Protein AF-A0A2N2U1U0-F1 (afdb_monomer_lite)

Secondary structure (DSSP, 8-state):
--THHHHTHHHHH-TTSHHHHHHHHHHHTTTTSPPPPPHHHHHHHHHHHHHHHHHTTTTSTTTTSPBS-EETTTEEPPB-HHHHHHHHHHHHHH-

Sequence (95 aa):
MNPSSLLQLPLRYKPWHGRHLRLVLQDIAGTARQREHDHRTNLRGAIDWLCRAQDIRNSQSDSGGVAAGWSFEDGWLPSYPETTGYIIETFIAAA

Radius of gyration: 16.46 Å; chains: 1; bounding box: 33×34×49 Å

pLDDT: mean 93.18, std 5.72, range [63.41, 98.25]

Structure (mmCIF, N/CA/C/O backbone):
data_AF-A0A2N2U1U0-F1
#
_entry.id   AF-A0A2N2U1U0-F1
#
loop_
_atom_site.group_PDB
_atom_site.id
_atom_site.type_symbol
_atom_site.label_atom_id
_atom_site.label_alt_id
_atom_site.label_comp_id
_atom_site.label_asym_id
_atom_site.label_entity_id
_atom_site.label_seq_id
_atom_site.pdbx_PDB_ins_code
_atom_site.Cartn_x
_atom_site.Cartn_y
_atom_site.Cartn_z
_atom_site.occupancy
_atom_site.B_iso_or_equiv
_atom_site.auth_seq_id
_atom_site.auth_comp_id
_atom_site.auth_asym_id
_atom_site.auth_atom_id
_atom_site.pdbx_PDB_model_num
ATOM 1 N N . MET A 1 1 ? 13.468 1.126 27.111 1.00 63.41 1 MET A N 1
ATOM 2 C CA . MET A 1 1 ? 12.178 0.491 26.751 1.00 63.41 1 MET A CA 1
ATOM 3 C C . MET A 1 1 ? 11.592 -0.142 27.997 1.00 63.41 1 MET A C 1
ATOM 5 O O . MET A 1 1 ? 12.319 -0.847 28.681 1.00 63.41 1 MET A O 1
ATOM 9 N N . ASN A 1 2 ? 10.328 0.136 28.316 1.00 80.75 2 ASN A N 1
ATOM 10 C CA . ASN A 1 2 ? 9.651 -0.521 29.433 1.00 80.75 2 ASN A CA 1
ATOM 11 C C . ASN A 1 2 ? 9.260 -1.948 28.994 1.00 80.75 2 ASN A C 1
ATOM 13 O O . ASN A 1 2 ? 8.546 -2.064 28.002 1.00 80.75 2 ASN A O 1
ATOM 17 N N . PRO A 1 3 ? 9.713 -3.027 29.656 1.00 80.62 3 PRO A N 1
ATOM 18 C CA . PRO A 1 3 ? 9.432 -4.403 29.228 1.00 80.62 3 PRO A CA 1
ATOM 19 C C . PRO A 1 3 ? 7.934 -4.732 29.135 1.00 80.62 3 PRO A C 1
ATOM 21 O O . PRO A 1 3 ? 7.548 -5.603 28.360 1.00 80.62 3 PRO A O 1
ATOM 24 N N . SER A 1 4 ? 7.071 -3.999 29.846 1.00 84.69 4 SER A N 1
ATOM 25 C CA . SER A 1 4 ? 5.615 -4.153 29.747 1.00 84.69 4 SER A CA 1
ATOM 26 C C . SER A 1 4 ? 5.047 -3.809 28.365 1.00 84.69 4 SER A C 1
ATOM 28 O O . SER A 1 4 ? 4.014 -4.360 27.983 1.00 84.69 4 SER A O 1
ATOM 30 N N . SER A 1 5 ? 5.717 -2.962 27.574 1.00 85.19 5 SER A N 1
ATOM 31 C CA . SER A 1 5 ? 5.246 -2.614 26.228 1.00 85.19 5 SER A CA 1
ATOM 32 C C . SER A 1 5 ? 5.359 -3.781 25.246 1.00 85.19 5 SER A C 1
ATOM 34 O O . SER A 1 5 ? 4.588 -3.846 24.291 1.00 85.19 5 SER A O 1
ATOM 36 N N . LEU A 1 6 ? 6.262 -4.737 25.500 1.00 87.19 6 LEU A N 1
ATOM 37 C CA . LEU A 1 6 ? 6.407 -5.942 24.678 1.00 87.19 6 LEU A CA 1
ATOM 38 C C . LEU A 1 6 ? 5.168 -6.841 24.768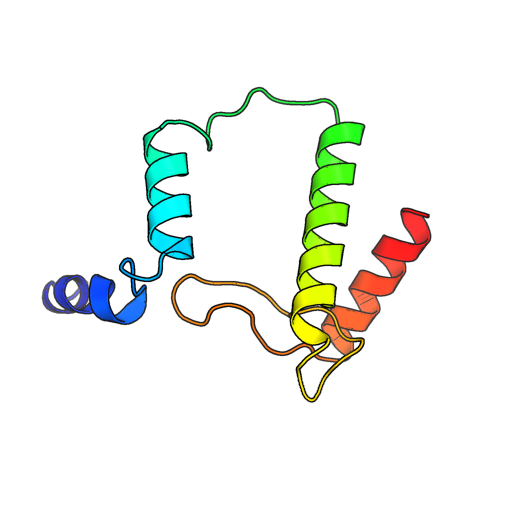 1.00 87.19 6 LEU A C 1
ATOM 40 O O . LEU A 1 6 ? 4.763 -7.438 23.773 1.00 87.19 6 LEU A O 1
ATOM 44 N N . LEU A 1 7 ? 4.521 -6.879 25.936 1.00 90.88 7 LEU A N 1
ATOM 45 C CA . LEU A 1 7 ? 3.309 -7.672 26.160 1.00 90.88 7 LEU A CA 1
ATOM 46 C C . LEU A 1 7 ? 2.103 -7.134 25.375 1.00 90.88 7 LEU A C 1
ATOM 48 O O . LEU A 1 7 ? 1.177 -7.885 25.083 1.00 90.88 7 LEU A O 1
ATOM 52 N N . GLN A 1 8 ? 2.114 -5.853 24.999 1.00 91.50 8 GLN A N 1
ATOM 53 C CA . GLN A 1 8 ? 1.031 -5.218 24.242 1.00 91.50 8 GLN A CA 1
ATOM 54 C C . GLN A 1 8 ? 1.195 -5.352 22.719 1.00 91.50 8 GLN A C 1
ATOM 56 O O . GLN A 1 8 ? 0.251 -5.078 21.978 1.00 91.50 8 GLN A O 1
ATOM 61 N N . LEU A 1 9 ? 2.357 -5.795 22.224 1.00 90.19 9 LEU A N 1
ATOM 62 C CA . LEU A 1 9 ? 2.634 -5.865 20.782 1.00 90.19 9 LEU A CA 1
ATOM 63 C C . LEU A 1 9 ? 1.676 -6.780 20.009 1.00 90.19 9 LEU A C 1
ATOM 65 O O . LEU A 1 9 ? 1.222 -6.362 18.941 1.00 90.19 9 LEU A O 1
ATOM 69 N N . PRO A 1 10 ? 1.307 -7.981 20.502 1.00 91.19 10 PRO A N 1
ATOM 70 C CA . PRO A 1 10 ? 0.336 -8.811 19.797 1.00 91.19 10 PRO A CA 1
ATOM 71 C C . PRO A 1 10 ? -1.022 -8.116 19.682 1.00 91.19 10 PRO A C 1
ATOM 73 O O . PRO A 1 10 ? -1.666 -8.219 18.644 1.00 91.19 10 PRO A O 1
ATOM 76 N N . LEU A 1 11 ? -1.433 -7.359 20.707 1.00 91.06 11 LEU A N 1
ATOM 77 C CA . LEU A 1 11 ? -2.683 -6.597 20.676 1.00 91.06 11 LEU A CA 1
ATOM 78 C C . LEU A 1 11 ? -2.647 -5.466 19.647 1.00 91.06 11 LEU A C 1
ATOM 80 O O . LEU A 1 11 ? -3.617 -5.259 18.921 1.00 91.06 11 LEU A O 1
ATOM 84 N N . ARG A 1 12 ? -1.508 -4.779 19.557 1.00 92.69 12 ARG A N 1
ATOM 85 C CA . ARG A 1 12 ? -1.280 -3.672 18.628 1.00 92.69 12 ARG A CA 1
ATOM 86 C C . ARG A 1 12 ? -1.232 -4.129 17.167 1.00 92.69 12 ARG A C 1
ATOM 88 O O . ARG A 1 12 ? -1.939 -3.574 16.335 1.00 92.69 12 ARG A O 1
ATOM 95 N N . TYR A 1 13 ? -0.449 -5.165 16.862 1.00 93.69 13 TYR A N 1
ATOM 96 C CA . TYR A 1 13 ? -0.195 -5.626 15.484 1.00 93.69 13 TYR A CA 1
ATOM 97 C C . TYR A 1 13 ? -1.102 -6.770 15.015 1.00 93.69 13 TYR A C 1
ATOM 99 O O . TYR A 1 13 ? -1.064 -7.177 13.852 1.00 93.69 13 TYR A O 1
ATOM 107 N N . LYS A 1 14 ? -1.936 -7.293 15.918 1.00 94.12 14 LYS A N 1
ATOM 108 C CA . LYS A 1 14 ? -3.066 -8.177 15.624 1.00 94.12 14 LYS A CA 1
ATOM 109 C C . LYS A 1 14 ? -2.694 -9.361 14.703 1.00 94.12 14 LYS A C 1
ATOM 111 O O . LYS A 1 14 ? -3.331 -9.530 13.656 1.00 94.12 14 LYS A O 1
ATOM 116 N N . PRO A 1 15 ? -1.681 -10.189 15.040 1.00 92.06 15 PRO A N 1
ATOM 117 C CA . PRO A 1 15 ? -1.151 -11.232 14.150 1.00 92.06 15 PRO A CA 1
ATOM 118 C C . PRO A 1 15 ? -2.174 -12.324 13.799 1.00 92.06 15 PRO A C 1
ATOM 120 O O . PRO A 1 15 ? -1.993 -13.037 12.819 1.00 92.06 15 PRO A O 1
ATOM 123 N N . TRP A 1 16 ? -3.265 -12.436 14.563 1.00 91.12 16 TRP A N 1
ATOM 124 C CA . TRP A 1 16 ? -4.366 -13.371 14.311 1.00 91.12 16 TRP A CA 1
ATOM 125 C C . TRP A 1 16 ? -5.212 -13.028 13.076 1.00 91.12 16 TRP A C 1
ATOM 127 O O . TRP A 1 16 ? -5.977 -13.876 12.618 1.00 91.12 16 TRP A O 1
ATOM 137 N N . HIS A 1 17 ? -5.102 -11.822 12.503 1.00 92.38 17 HIS A N 1
ATOM 138 C CA . HIS A 1 17 ? -5.733 -11.550 11.210 1.00 92.38 17 HIS A CA 1
ATOM 139 C C . HIS A 1 17 ? -5.098 -12.444 10.147 1.00 92.38 17 HIS A C 1
ATOM 141 O O . HIS A 1 17 ? -3.879 -12.443 9.980 1.00 92.38 17 HIS A O 1
ATOM 147 N N . GLY A 1 18 ? -5.916 -13.155 9.366 1.00 92.25 18 GLY A N 1
ATOM 148 C CA . GLY A 1 18 ? -5.417 -14.122 8.381 1.00 92.25 18 GLY A CA 1
ATOM 149 C C . GLY A 1 18 ? -4.396 -13.541 7.393 1.00 92.25 18 GLY A C 1
ATOM 150 O O . GLY A 1 18 ? -3.449 -14.228 7.014 1.00 92.25 18 GLY A O 1
ATOM 151 N N . ARG A 1 19 ? -4.526 -12.257 7.019 1.00 90.56 19 ARG A N 1
ATOM 152 C CA . ARG A 1 19 ? -3.520 -11.553 6.202 1.00 90.56 19 ARG A CA 1
ATOM 153 C C . ARG A 1 19 ? -2.192 -11.385 6.941 1.00 90.56 19 ARG A C 1
ATOM 155 O O . ARG A 1 19 ? -1.151 -11.604 6.335 1.00 90.56 19 ARG A O 1
ATOM 162 N N . HIS A 1 20 ? -2.224 -10.988 8.211 1.00 93.88 20 HIS A N 1
ATOM 163 C CA . HIS A 1 20 ? -1.015 -10.748 8.999 1.00 93.88 20 HIS A CA 1
ATOM 164 C C . HIS A 1 20 ? -0.268 -12.058 9.219 1.00 93.88 20 HIS A C 1
ATOM 166 O O . HIS A 1 20 ? 0.917 -12.137 8.909 1.00 93.88 20 HIS A O 1
ATOM 172 N N . LEU A 1 21 ? -0.988 -13.106 9.633 1.00 93.06 21 LEU A N 1
ATOM 173 C CA . LEU A 1 21 ? -0.427 -14.444 9.778 1.00 93.06 21 LEU A CA 1
ATOM 174 C C . LEU A 1 21 ? 0.206 -14.928 8.471 1.00 93.06 21 LEU A C 1
ATOM 176 O O . LEU A 1 21 ? 1.335 -15.406 8.478 1.00 93.06 21 LEU A O 1
ATOM 180 N N . ARG A 1 22 ? -0.486 -14.762 7.337 1.00 92.62 22 ARG A N 1
ATOM 181 C CA . ARG A 1 22 ? 0.046 -15.149 6.025 1.00 92.62 22 ARG A CA 1
ATOM 182 C C . ARG A 1 22 ? 1.344 -14.414 5.691 1.00 92.62 22 ARG A C 1
ATOM 184 O O . ARG A 1 22 ? 2.284 -15.068 5.260 1.00 92.62 22 ARG A O 1
ATOM 191 N N . LEU A 1 23 ? 1.396 -13.096 5.889 1.00 91.25 23 LEU A N 1
ATOM 192 C CA . LEU A 1 23 ? 2.594 -12.296 5.610 1.00 91.25 23 LEU A CA 1
ATOM 193 C C . LEU A 1 23 ? 3.774 -12.721 6.494 1.00 91.25 23 LEU A C 1
ATOM 195 O O . LEU A 1 23 ? 4.875 -12.895 5.988 1.00 91.25 23 LEU A O 1
ATOM 199 N N . VAL A 1 24 ? 3.534 -12.958 7.786 1.00 91.62 24 VAL A N 1
ATOM 200 C CA . VAL A 1 24 ? 4.566 -13.433 8.722 1.00 91.62 24 VAL A CA 1
ATOM 201 C C . VAL A 1 24 ? 5.063 -14.829 8.341 1.00 91.62 24 VAL A C 1
ATOM 203 O O . VAL A 1 24 ? 6.266 -15.068 8.314 1.00 91.62 24 VAL A O 1
ATOM 206 N N . LEU A 1 25 ? 4.161 -15.755 8.001 1.00 92.31 25 LEU A N 1
ATOM 207 C CA . LEU A 1 25 ? 4.545 -17.100 7.563 1.00 92.31 25 LEU A CA 1
ATOM 208 C C . LEU A 1 25 ? 5.329 -17.073 6.249 1.00 92.31 25 LEU A C 1
ATOM 210 O O . LEU A 1 25 ? 6.296 -17.814 6.106 1.00 92.31 25 LEU A O 1
ATOM 214 N N . GLN A 1 26 ? 4.937 -16.215 5.304 1.00 90.94 26 GLN A N 1
ATOM 215 C CA . GLN A 1 26 ? 5.684 -16.001 4.066 1.00 90.94 26 GLN A CA 1
ATOM 216 C C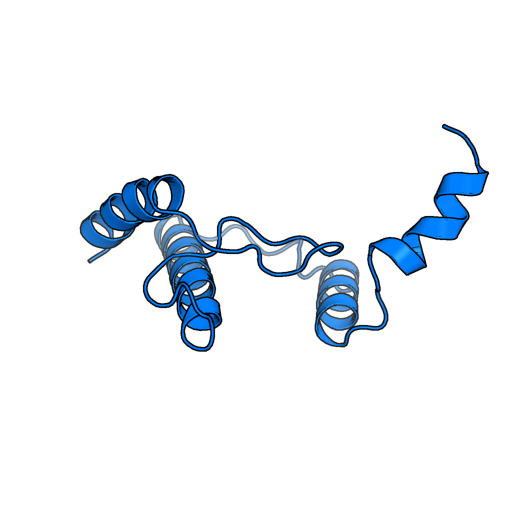 . GLN A 1 26 ? 7.088 -15.463 4.358 1.00 90.94 26 GLN A C 1
ATOM 218 O O . GLN A 1 26 ? 8.060 -15.971 3.800 1.00 90.94 26 GLN A O 1
ATOM 223 N N . ASP A 1 27 ? 7.218 -14.486 5.249 1.00 89.94 27 ASP A N 1
ATOM 224 C CA . ASP A 1 27 ? 8.518 -13.941 5.636 1.00 89.94 27 ASP A CA 1
ATOM 225 C C . ASP A 1 27 ? 9.424 -15.013 6.271 1.00 89.94 27 ASP A C 1
ATOM 227 O O . ASP A 1 27 ? 10.548 -15.229 5.813 1.00 89.94 27 ASP A O 1
ATOM 231 N N . ILE A 1 28 ? 8.893 -15.793 7.224 1.00 90.94 28 ILE A N 1
ATOM 232 C CA . ILE A 1 28 ? 9.599 -16.924 7.857 1.00 90.94 28 ILE A CA 1
ATOM 233 C C . ILE A 1 28 ? 10.001 -17.989 6.829 1.00 90.94 28 ILE A C 1
ATOM 235 O O . ILE A 1 28 ? 11.110 -18.519 6.895 1.00 90.94 28 ILE A O 1
ATOM 239 N N . ALA A 1 29 ? 9.137 -18.285 5.853 1.00 91.00 29 ALA A N 1
ATOM 240 C CA . ALA A 1 29 ? 9.427 -19.217 4.761 1.00 91.00 29 ALA A CA 1
ATOM 241 C C . ALA A 1 29 ? 10.490 -18.692 3.771 1.00 91.00 29 ALA A C 1
ATOM 243 O O . ALA A 1 29 ? 10.815 -19.371 2.800 1.00 91.00 29 ALA A O 1
ATOM 244 N N . GLY A 1 30 ? 11.037 -17.494 3.998 1.00 86.31 30 GLY A N 1
ATOM 245 C CA . GLY A 1 30 ? 12.078 -16.896 3.169 1.00 86.31 30 GLY A CA 1
ATOM 246 C C . GLY A 1 30 ? 11.543 -16.148 1.953 1.00 86.31 30 GLY A C 1
ATOM 247 O O . GLY A 1 30 ? 12.326 -15.770 1.087 1.00 86.31 30 GLY A O 1
ATOM 248 N N . THR A 1 31 ? 10.237 -15.877 1.881 1.00 79.62 31 THR A N 1
ATOM 249 C CA . THR A 1 31 ? 9.640 -15.141 0.752 1.00 79.62 31 THR A CA 1
ATOM 250 C C . THR A 1 31 ? 10.067 -13.672 0.722 1.00 79.62 31 THR A C 1
ATOM 252 O O . THR A 1 31 ? 9.925 -13.039 -0.311 1.00 79.62 31 THR A O 1
ATOM 255 N N . ALA A 1 32 ? 10.630 -13.109 1.796 1.00 74.12 32 ALA A N 1
ATOM 256 C CA . ALA A 1 32 ? 11.286 -11.798 1.723 1.00 74.12 32 ALA A CA 1
ATOM 257 C C . ALA A 1 32 ? 12.702 -11.856 1.126 1.00 74.12 32 ALA A C 1
ATOM 259 O O . ALA A 1 32 ? 13.242 -10.836 0.714 1.00 74.12 32 ALA A O 1
ATOM 260 N N . ARG A 1 33 ? 13.306 -13.047 1.032 1.00 80.31 33 ARG A N 1
ATOM 261 C CA . ARG A 1 33 ? 14.629 -13.275 0.427 1.00 80.31 33 ARG A CA 1
ATOM 262 C C . ARG A 1 33 ? 14.495 -13.678 -1.042 1.00 80.31 33 ARG A C 1
ATOM 264 O O . ARG A 1 33 ? 15.131 -14.629 -1.494 1.00 80.31 33 ARG A O 1
ATOM 271 N N . GLN A 1 34 ? 13.612 -12.999 -1.772 1.00 80.75 34 GLN A N 1
ATOM 272 C CA . GLN A 1 34 ? 13.415 -13.257 -3.199 1.00 80.75 34 GLN A CA 1
ATOM 273 C C . GLN A 1 34 ? 14.691 -12.920 -3.967 1.00 80.75 34 GLN A C 1
ATOM 275 O O . GLN A 1 34 ? 15.497 -12.087 -3.548 1.00 80.75 34 GLN A O 1
ATOM 280 N N . ARG A 1 35 ? 14.874 -13.591 -5.103 1.00 87.31 35 ARG A N 1
ATOM 281 C CA . ARG A 1 35 ? 15.951 -13.255 -6.026 1.00 87.31 35 ARG A CA 1
ATOM 282 C C . ARG A 1 35 ? 15.741 -11.826 -6.523 1.00 87.31 35 ARG A C 1
ATOM 284 O O . ARG A 1 35 ? 14.617 -11.440 -6.823 1.00 87.31 35 ARG A O 1
ATOM 291 N N . GLU A 1 36 ? 16.822 -11.069 -6.648 1.00 89.56 36 GLU A N 1
ATOM 292 C CA . GLU A 1 36 ? 16.770 -9.770 -7.309 1.00 89.56 36 GLU A CA 1
ATOM 293 C C . GLU A 1 36 ? 16.290 -9.946 -8.758 1.00 89.56 36 GLU A C 1
ATOM 295 O O . GLU A 1 36 ? 16.858 -10.725 -9.532 1.00 89.56 36 GLU A O 1
ATOM 300 N N . HIS A 1 37 ? 15.213 -9.244 -9.097 1.00 92.44 37 HIS A N 1
ATOM 301 C CA . HIS A 1 37 ? 14.682 -9.178 -10.451 1.00 92.44 37 HIS A CA 1
ATOM 302 C C . HIS A 1 37 ? 15.191 -7.926 -11.168 1.00 92.44 37 HIS A C 1
ATOM 304 O O . HIS A 1 37 ? 15.680 -6.984 -10.545 1.00 92.44 37 HIS A O 1
ATOM 310 N N . ASP A 1 38 ? 15.049 -7.906 -12.491 1.00 96.56 38 ASP A N 1
ATOM 311 C CA . ASP A 1 38 ? 15.376 -6.739 -13.298 1.00 96.56 38 ASP A CA 1
ATOM 312 C C . ASP A 1 38 ? 14.486 -5.535 -12.942 1.00 96.56 38 ASP A C 1
ATOM 314 O O . ASP A 1 38 ? 13.366 -5.670 -12.435 1.00 96.56 38 ASP A O 1
ATOM 318 N N . HIS A 1 39 ? 14.972 -4.330 -13.248 1.00 95.62 39 HIS A N 1
ATOM 319 C CA . HIS A 1 39 ? 14.277 -3.090 -12.896 1.00 95.62 39 HIS A CA 1
ATOM 320 C C . HIS A 1 39 ? 12.831 -3.048 -13.401 1.00 95.62 39 HIS A C 1
ATOM 322 O O . HIS A 1 39 ? 11.955 -2.575 -12.682 1.00 95.62 39 HIS A O 1
ATOM 328 N N . ARG A 1 40 ? 12.547 -3.580 -14.598 1.00 95.69 40 ARG A N 1
ATOM 329 C CA . ARG A 1 40 ? 11.189 -3.584 -15.159 1.00 95.69 40 ARG A CA 1
ATOM 330 C C . ARG A 1 40 ? 10.231 -4.445 -14.337 1.00 95.69 40 ARG A C 1
ATOM 332 O O . ARG A 1 40 ? 9.088 -4.037 -14.138 1.00 95.69 40 ARG A O 1
ATOM 339 N N . THR A 1 41 ? 10.674 -5.601 -13.849 1.00 95.88 41 THR A N 1
ATOM 340 C CA . THR A 1 41 ? 9.850 -6.460 -12.985 1.00 95.88 41 THR A CA 1
ATOM 341 C C . THR A 1 41 ? 9.574 -5.789 -11.643 1.00 95.88 41 THR A C 1
ATOM 343 O O . THR A 1 41 ? 8.424 -5.763 -11.205 1.00 95.88 41 THR A O 1
ATOM 346 N N . ASN A 1 42 ? 10.588 -5.174 -11.028 1.00 94.50 42 ASN A N 1
ATOM 347 C CA . ASN A 1 42 ? 10.418 -4.464 -9.757 1.00 94.50 42 ASN A CA 1
ATOM 348 C C . ASN A 1 42 ? 9.481 -3.253 -9.897 1.00 94.50 42 ASN A C 1
ATOM 350 O O . ASN A 1 42 ? 8.607 -3.053 -9.056 1.00 94.50 42 ASN A O 1
ATOM 354 N N . LEU A 1 43 ? 9.613 -2.483 -10.985 1.00 95.94 43 LEU A N 1
ATOM 355 C CA . LEU A 1 43 ? 8.721 -1.359 -11.280 1.00 95.94 43 LEU A CA 1
ATOM 356 C C . LEU A 1 43 ? 7.276 -1.820 -11.474 1.00 95.94 43 LEU A C 1
ATOM 358 O O . LEU A 1 43 ? 6.374 -1.225 -10.894 1.00 95.94 43 LEU A O 1
ATOM 362 N N . ARG A 1 44 ? 7.044 -2.912 -12.216 1.00 96.75 44 ARG A N 1
ATOM 363 C CA . ARG A 1 44 ? 5.696 -3.479 -12.362 1.00 96.75 44 ARG A CA 1
ATOM 364 C C . ARG A 1 44 ? 5.103 -3.864 -11.006 1.00 96.75 44 ARG A C 1
ATOM 366 O O . ARG A 1 44 ? 3.975 -3.489 -10.727 1.00 96.75 44 ARG A O 1
ATOM 373 N N . GLY A 1 45 ? 5.880 -4.519 -10.141 1.00 95.88 45 GLY A N 1
ATOM 374 C CA . GLY A 1 45 ? 5.430 -4.862 -8.789 1.0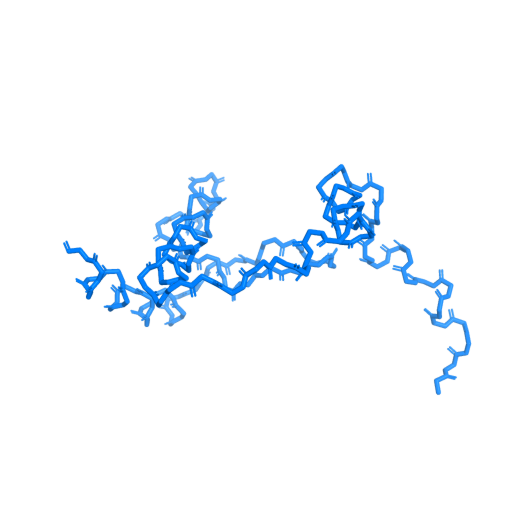0 95.88 45 GLY A CA 1
ATOM 375 C C . GLY A 1 45 ? 5.070 -3.639 -7.934 1.00 95.88 45 GLY A C 1
ATOM 376 O O . GLY A 1 45 ? 4.114 -3.693 -7.159 1.00 95.88 45 GLY A O 1
ATOM 377 N N . ALA A 1 46 ? 5.791 -2.524 -8.093 1.00 96.25 46 ALA A N 1
ATOM 378 C CA . ALA A 1 46 ? 5.455 -1.265 -7.429 1.00 96.25 46 ALA A CA 1
ATOM 379 C C . ALA A 1 46 ? 4.129 -0.682 -7.945 1.00 96.25 46 ALA A C 1
ATOM 381 O O . ALA A 1 46 ? 3.280 -0.300 -7.140 1.00 96.25 46 ALA A O 1
ATOM 382 N N . ILE A 1 47 ? 3.918 -0.671 -9.267 1.00 98.00 47 ILE A N 1
ATOM 383 C CA . ILE A 1 47 ? 2.653 -0.227 -9.872 1.00 98.00 47 ILE A CA 1
ATOM 384 C C . ILE A 1 47 ? 1.489 -1.124 -9.437 1.00 98.00 47 ILE A C 1
ATOM 386 O O . ILE A 1 47 ? 0.472 -0.607 -8.984 1.00 98.00 47 ILE A O 1
ATOM 390 N N . ASP A 1 48 ? 1.656 -2.448 -9.459 1.00 98.12 48 ASP A N 1
ATOM 391 C CA . ASP A 1 48 ? 0.633 -3.402 -9.010 1.00 98.12 48 ASP A CA 1
ATOM 392 C C . ASP A 1 48 ? 0.235 -3.160 -7.541 1.00 98.12 48 ASP A C 1
ATOM 394 O O . ASP A 1 48 ? -0.938 -3.268 -7.166 1.00 98.12 48 ASP A O 1
ATOM 398 N N . TRP A 1 49 ? 1.201 -2.801 -6.687 1.00 96.75 49 TRP A N 1
ATOM 399 C CA . TRP A 1 49 ? 0.928 -2.451 -5.294 1.00 96.75 49 TRP A CA 1
ATOM 400 C C . TRP A 1 49 ? 0.137 -1.143 -5.166 1.00 96.75 49 TRP A C 1
ATOM 402 O O . TRP A 1 49 ? -0.800 -1.086 -4.366 1.00 96.75 49 TRP A O 1
ATOM 412 N N . LEU A 1 50 ? 0.465 -0.121 -5.965 1.00 97.56 50 LEU A N 1
ATOM 413 C CA . LEU A 1 50 ? -0.275 1.144 -6.000 1.00 97.56 50 LEU A CA 1
ATOM 414 C C . LEU A 1 50 ? -1.707 0.954 -6.521 1.00 97.56 50 LEU A C 1
ATOM 416 O O . LEU A 1 50 ? -2.636 1.491 -5.919 1.00 97.56 50 LEU A O 1
ATOM 420 N N . CYS A 1 51 ? -1.913 0.132 -7.556 1.00 97.69 51 CYS A N 1
ATOM 421 C CA . CYS A 1 51 ? -3.253 -0.230 -8.030 1.00 97.69 51 CYS A CA 1
ATOM 422 C C . CYS A 1 51 ? -4.069 -0.879 -6.908 1.00 97.69 51 CYS A C 1
ATOM 424 O O . CYS A 1 51 ? -5.176 -0.446 -6.603 1.00 97.69 51 CYS A O 1
ATOM 426 N N . ARG A 1 52 ? -3.480 -1.841 -6.186 1.00 97.56 52 ARG A N 1
ATOM 427 C CA . ARG A 1 52 ? -4.136 -2.457 -5.025 1.00 97.56 52 ARG A CA 1
ATOM 428 C C . ARG A 1 52 ? -4.464 -1.446 -3.919 1.00 97.56 52 ARG A C 1
ATOM 430 O O . ARG A 1 52 ? -5.494 -1.584 -3.254 1.00 97.56 52 ARG A O 1
ATOM 437 N N . ALA A 1 53 ? -3.576 -0.481 -3.679 1.00 97.56 53 ALA A N 1
ATOM 438 C CA . ALA A 1 53 ? -3.772 0.576 -2.691 1.00 97.56 53 ALA A CA 1
ATOM 439 C C . ALA A 1 53 ? -4.916 1.533 -3.072 1.00 97.56 53 ALA A C 1
ATOM 441 O O . ALA A 1 53 ? -5.543 2.098 -2.176 1.00 97.56 53 ALA A O 1
ATOM 442 N N . GLN A 1 54 ? -5.218 1.686 -4.364 1.00 97.88 54 GLN A N 1
ATOM 443 C CA . GLN A 1 54 ? -6.410 2.379 -4.854 1.00 97.88 54 GLN A CA 1
ATOM 444 C C . GLN A 1 54 ? -7.657 1.490 -4.750 1.00 97.88 54 GLN A C 1
ATOM 446 O O . GLN A 1 54 ? -8.655 1.894 -4.159 1.00 97.88 54 GLN A O 1
ATOM 451 N N . ASP A 1 55 ? -7.581 0.245 -5.229 1.00 98.00 55 ASP A N 1
ATOM 452 C CA . ASP A 1 55 ? -8.723 -0.674 -5.299 1.00 98.00 55 ASP A CA 1
ATOM 453 C C . ASP A 1 55 ? -9.379 -0.925 -3.939 1.00 98.00 55 ASP A C 1
ATOM 455 O O . ASP A 1 55 ? -10.603 -1.012 -3.821 1.00 98.00 55 ASP A O 1
ATOM 459 N N . ILE A 1 56 ? -8.576 -1.015 -2.876 1.00 96.81 56 ILE A N 1
ATOM 460 C CA . ILE A 1 56 ? -9.093 -1.204 -1.516 1.00 96.81 56 ILE A CA 1
ATOM 461 C C . ILE A 1 56 ? -9.933 -0.013 -1.019 1.00 96.81 56 ILE A C 1
ATOM 463 O O . ILE A 1 56 ? -10.722 -0.175 -0.084 1.00 96.81 56 ILE A O 1
ATOM 467 N N . ARG A 1 57 ? -9.795 1.172 -1.635 1.00 97.12 57 ARG A N 1
ATOM 468 C CA . ARG A 1 57 ? -10.599 2.365 -1.328 1.00 97.12 57 ARG A CA 1
ATOM 469 C C . ARG A 1 57 ? -11.936 2.403 -2.073 1.00 97.12 57 ARG A C 1
ATOM 471 O O . ARG A 1 57 ? -12.791 3.183 -1.675 1.00 97.12 57 ARG A O 1
ATOM 478 N N . ASN A 1 58 ? -12.173 1.546 -3.073 1.00 97.44 58 ASN A N 1
ATOM 479 C CA . ASN A 1 58 ? -13.400 1.581 -3.893 1.00 97.44 58 ASN A CA 1
ATOM 480 C C . ASN A 1 58 ? -14.699 1.445 -3.074 1.00 97.44 58 ASN A C 1
ATOM 482 O O . ASN A 1 58 ? -15.726 2.009 -3.438 1.00 97.44 58 ASN A O 1
ATOM 486 N N . SER A 1 59 ? -14.659 0.719 -1.953 1.00 96.38 59 SER A N 1
ATOM 487 C CA . SER A 1 59 ? -15.811 0.541 -1.051 1.00 96.38 59 SER A CA 1
ATOM 488 C C . SER A 1 59 ? -15.819 1.517 0.134 1.00 96.38 59 SER A C 1
ATOM 490 O O . SER A 1 59 ? -16.486 1.255 1.134 1.00 96.38 59 SER A O 1
ATOM 492 N N . GLN A 1 60 ? -15.033 2.592 0.074 1.00 97.19 60 GLN A N 1
ATOM 493 C CA . GLN A 1 60 ? -14.857 3.568 1.152 1.00 97.19 60 GLN A CA 1
ATOM 494 C C . GLN A 1 60 ? -15.380 4.948 0.723 1.00 97.19 60 GLN A C 1
ATOM 496 O O . GLN A 1 60 ? -15.590 5.210 -0.460 1.00 97.19 60 GLN A O 1
ATOM 501 N N . SER A 1 61 ? -15.599 5.852 1.682 1.00 96.56 61 SER A N 1
ATOM 502 C CA . SER A 1 61 ? -16.132 7.202 1.415 1.00 96.56 61 SER A CA 1
ATOM 503 C C . SER A 1 61 ? -15.207 8.086 0.571 1.00 96.56 61 SER A C 1
ATOM 505 O O . SER A 1 61 ? -15.642 9.076 -0.003 1.00 96.56 61 SER A O 1
ATOM 507 N N . ASP A 1 62 ? -13.929 7.738 0.524 1.00 96.19 62 ASP A N 1
ATOM 508 C CA . ASP A 1 62 ? -12.837 8.388 -0.198 1.00 96.19 62 ASP A CA 1
ATOM 509 C C . ASP A 1 62 ? -12.428 7.587 -1.452 1.00 96.19 62 ASP A C 1
ATOM 511 O O . ASP A 1 62 ? -11.263 7.565 -1.850 1.00 96.19 62 ASP A O 1
ATOM 515 N N . SER A 1 63 ? -13.391 6.886 -2.059 1.00 96.75 63 SER A N 1
ATOM 516 C CA . SER A 1 63 ? -13.203 6.151 -3.311 1.00 96.75 63 SER A CA 1
ATOM 517 C C . SER A 1 63 ? -12.605 7.033 -4.415 1.00 96.75 63 SER A C 1
ATOM 519 O O . SER A 1 63 ? -12.914 8.218 -4.533 1.00 96.75 63 SER A O 1
ATOM 521 N N . GLY A 1 64 ? -11.756 6.428 -5.248 1.00 94.44 64 GLY A N 1
ATOM 522 C CA . GLY A 1 64 ? -10.972 7.106 -6.285 1.00 94.44 64 GLY A CA 1
ATOM 523 C C . GLY A 1 64 ? -9.588 7.563 -5.811 1.00 94.44 64 GLY A C 1
ATOM 524 O O . GLY A 1 64 ? -8.689 7.703 -6.639 1.00 94.44 64 GLY A O 1
ATOM 525 N N . GLY A 1 65 ? -9.385 7.728 -4.500 1.00 97.19 65 GLY A N 1
ATOM 526 C CA . GLY A 1 65 ? -8.079 8.023 -3.912 1.00 97.19 65 GLY A CA 1
ATOM 527 C C . GLY A 1 65 ? -7.204 6.786 -3.697 1.00 97.19 65 GLY A C 1
ATOM 528 O O . GLY A 1 65 ? -7.680 5.651 -3.684 1.00 97.19 65 GLY A O 1
ATOM 529 N N . VAL A 1 66 ? -5.904 7.009 -3.487 1.00 98.25 66 VAL A N 1
ATOM 530 C CA . VAL A 1 66 ? -4.940 5.944 -3.158 1.00 98.25 66 VAL A CA 1
ATOM 531 C C . VAL A 1 66 ? -4.677 5.947 -1.655 1.00 98.25 66 VAL A C 1
ATOM 533 O O . VAL A 1 66 ? -4.447 7.007 -1.069 1.00 98.25 66 VAL A O 1
ATOM 536 N N . ALA A 1 67 ? -4.728 4.777 -1.009 1.00 97.75 67 ALA A N 1
ATOM 537 C CA . ALA A 1 67 ? -4.458 4.659 0.423 1.00 97.75 67 ALA A CA 1
ATOM 538 C C . ALA A 1 67 ? -3.093 5.270 0.787 1.00 97.75 67 ALA A C 1
ATOM 540 O O . ALA A 1 67 ? -2.078 4.934 0.178 1.00 97.75 67 ALA A O 1
ATOM 541 N N . ALA A 1 68 ? -3.056 6.108 1.827 1.00 96.00 68 ALA A N 1
ATOM 542 C CA . ALA A 1 68 ? -1.834 6.799 2.250 1.00 96.00 68 ALA A CA 1
ATOM 543 C C . ALA A 1 68 ? -0.715 5.872 2.746 1.00 96.00 68 ALA A C 1
ATOM 545 O O . ALA A 1 68 ? 0.448 6.260 2.822 1.00 96.00 68 ALA A O 1
ATOM 546 N N . GLY A 1 69 ? -1.072 4.655 3.139 1.00 95.25 69 GLY A N 1
ATOM 547 C CA . GLY A 1 69 ? -0.129 3.681 3.648 1.00 95.25 69 GLY A CA 1
ATOM 548 C C . GLY A 1 69 ? -0.820 2.428 4.152 1.00 95.25 69 GLY A C 1
ATOM 549 O O . GLY A 1 69 ? -2.052 2.329 4.186 1.00 95.25 69 GLY A O 1
ATOM 550 N N . TRP A 1 70 ? 0.005 1.466 4.552 1.00 95.31 70 TRP A N 1
ATOM 551 C CA . TRP A 1 70 ? -0.445 0.247 5.198 1.00 95.31 70 TRP A CA 1
ATOM 552 C C . TRP A 1 70 ? 0.482 -0.136 6.350 1.00 95.31 70 TRP A C 1
ATOM 554 O O . TRP A 1 70 ? 1.701 -0.134 6.185 1.00 95.31 70 TRP A O 1
ATOM 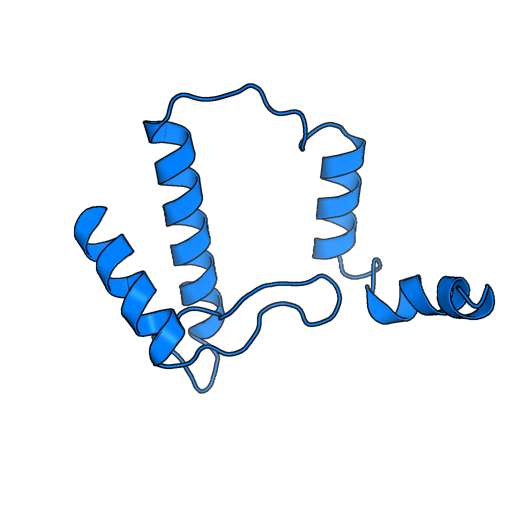564 N N . SER A 1 71 ? -0.087 -0.512 7.495 1.00 94.69 71 SER A N 1
ATOM 565 C CA . SER A 1 71 ? 0.660 -1.051 8.636 1.00 94.69 71 SER A CA 1
ATOM 566 C C . SER A 1 71 ? -0.061 -2.263 9.241 1.00 94.69 71 SER A C 1
ATOM 568 O O . SER A 1 71 ? -1.261 -2.457 9.044 1.00 94.69 71 SER A O 1
ATOM 570 N N . PHE A 1 72 ? 0.657 -3.089 10.009 1.00 94.38 72 PHE A N 1
ATOM 571 C CA . PHE A 1 72 ? 0.038 -4.165 10.801 1.00 94.38 72 PHE A CA 1
ATOM 572 C C . PHE A 1 72 ? -0.886 -3.628 11.907 1.00 94.38 72 PHE A C 1
ATOM 574 O O . PHE A 1 72 ? -1.754 -4.347 12.396 1.00 94.38 72 PHE A O 1
ATOM 581 N N . GLU A 1 73 ? -0.687 -2.382 12.328 1.00 94.56 73 GLU A N 1
ATOM 582 C CA . GLU A 1 73 ? -1.475 -1.751 13.383 1.00 94.56 73 GLU A CA 1
ATOM 583 C C . GLU A 1 73 ? -2.801 -1.207 12.841 1.00 94.56 73 GLU A C 1
ATOM 585 O O . GLU A 1 73 ? -3.878 -1.576 13.326 1.00 94.56 73 GLU A O 1
ATOM 590 N N . ASP A 1 74 ? -2.719 -0.399 11.787 1.00 94.06 74 ASP A N 1
ATOM 591 C CA . ASP A 1 74 ? -3.826 0.413 11.275 1.00 94.06 74 ASP A CA 1
ATOM 592 C C . ASP A 1 74 ? -4.490 -0.199 10.040 1.00 94.06 74 ASP A C 1
ATOM 594 O O . ASP A 1 74 ? -5.592 0.186 9.654 1.00 94.06 74 ASP A O 1
ATOM 598 N N . GLY A 1 75 ? -3.846 -1.178 9.404 1.00 94.31 75 GLY A N 1
ATOM 599 C CA . GLY A 1 75 ? -4.286 -1.670 8.110 1.00 94.31 75 GLY A CA 1
ATOM 600 C C . GLY A 1 75 ? -4.101 -0.601 7.036 1.00 94.31 75 GLY A C 1
ATOM 601 O O . GLY A 1 75 ? -3.102 0.110 7.039 1.00 94.31 75 GLY A O 1
ATOM 602 N N . TRP A 1 76 ? -5.024 -0.533 6.073 1.00 95.69 76 TRP A N 1
ATOM 603 C CA . TRP A 1 76 ? -4.969 0.468 5.005 1.00 95.69 76 TRP A CA 1
ATOM 604 C C . TRP A 1 76 ? -5.492 1.806 5.510 1.00 95.69 76 TRP A C 1
ATOM 606 O O . TRP A 1 76 ? -6.652 1.909 5.913 1.00 95.69 76 TRP A O 1
ATOM 616 N N . LEU A 1 77 ? -4.652 2.830 5.429 1.00 96.81 77 LEU A N 1
ATOM 617 C CA . LEU A 1 77 ? -5.026 4.182 5.814 1.00 96.81 77 LEU A CA 1
ATOM 618 C C . LEU A 1 77 ? -6.012 4.794 4.802 1.00 96.81 77 LEU A C 1
ATOM 620 O O . LEU A 1 77 ? -6.050 4.367 3.639 1.00 96.81 77 LEU A O 1
ATOM 624 N N . PRO A 1 78 ? -6.814 5.790 5.218 1.00 97.69 78 PRO A N 1
ATOM 625 C CA . PRO A 1 78 ? -7.569 6.625 4.293 1.00 97.69 78 PRO A CA 1
ATOM 626 C C . PRO A 1 78 ? -6.669 7.252 3.227 1.00 97.69 78 PRO A C 1
ATOM 628 O O . PRO A 1 78 ? -5.488 7.521 3.459 1.00 97.69 78 PRO A O 1
ATOM 631 N N . SER A 1 79 ? -7.236 7.477 2.053 1.00 97.50 79 SER A N 1
ATOM 632 C CA . SER A 1 79 ? -6.632 8.324 1.035 1.00 97.50 79 SER A CA 1
ATOM 633 C C . SER A 1 79 ? -6.775 9.798 1.413 1.00 97.50 79 SER A C 1
ATOM 635 O O . SER A 1 79 ? -7.646 10.189 2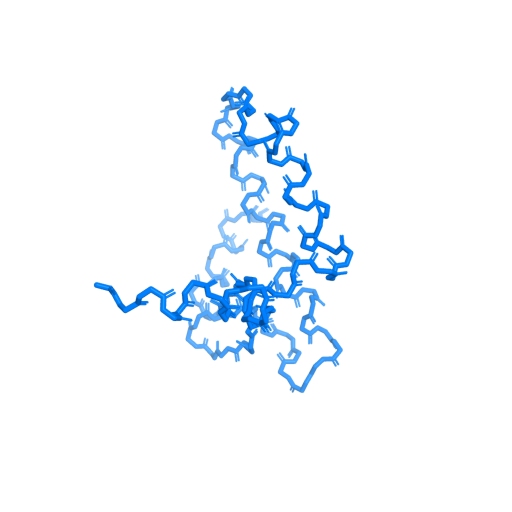.195 1.00 97.50 79 SER A O 1
ATOM 637 N N . TYR A 1 80 ? -5.898 10.631 0.858 1.00 95.12 80 TYR A N 1
ATOM 638 C CA . TYR A 1 80 ? -6.037 12.081 0.922 1.00 95.12 80 TYR A CA 1
ATOM 639 C C . TYR A 1 80 ? -5.509 12.731 -0.363 1.00 95.12 80 TYR A C 1
ATOM 641 O O . TYR A 1 80 ? -4.686 12.115 -1.058 1.00 95.12 80 TYR A O 1
ATOM 649 N N . PRO A 1 81 ? -5.974 13.952 -0.702 1.00 96.44 81 PRO A N 1
ATOM 650 C CA . PRO A 1 81 ? -5.711 14.567 -2.002 1.00 96.44 81 PRO A CA 1
ATOM 651 C C . PRO A 1 81 ? -4.230 14.684 -2.348 1.00 96.44 81 PRO A C 1
ATOM 653 O O . PRO A 1 81 ? -3.851 14.405 -3.477 1.00 96.44 81 PRO A O 1
ATOM 656 N N . GLU A 1 82 ? -3.384 15.035 -1.382 1.00 96.94 82 GLU A N 1
ATOM 657 C CA . GLU A 1 82 ? -1.968 15.279 -1.652 1.00 96.94 82 GLU A CA 1
ATOM 658 C C . GLU A 1 82 ? -1.181 13.999 -1.982 1.00 96.94 82 GLU A C 1
ATOM 660 O O . GLU A 1 82 ? -0.534 13.946 -3.025 1.00 96.94 82 GLU A O 1
ATOM 665 N N . THR A 1 83 ? -1.306 12.921 -1.191 1.00 95.56 83 THR A N 1
ATOM 666 C CA . THR A 1 83 ? -0.679 11.630 -1.561 1.00 95.56 83 THR A CA 1
ATOM 667 C C . THR A 1 83 ? -1.242 11.088 -2.868 1.00 95.56 83 THR A C 1
ATOM 669 O O . THR A 1 83 ? -0.490 10.602 -3.709 1.00 95.56 83 THR A O 1
ATOM 672 N N . THR A 1 84 ? -2.557 11.201 -3.067 1.00 97.69 84 THR A N 1
ATOM 673 C CA . THR A 1 84 ? -3.188 10.758 -4.315 1.00 97.69 84 THR A CA 1
ATOM 674 C C . THR A 1 84 ? -2.640 11.542 -5.510 1.00 97.69 84 THR A C 1
ATOM 676 O O . THR A 1 84 ? -2.310 10.941 -6.527 1.00 97.69 84 THR A O 1
ATOM 679 N N . GLY A 1 85 ? -2.478 12.861 -5.373 1.00 97.25 85 GLY A N 1
ATOM 680 C CA . GLY A 1 85 ? -1.977 13.745 -6.423 1.00 97.25 85 GLY A CA 1
ATOM 681 C C . GLY A 1 85 ? -0.593 13.345 -6.927 1.00 97.25 85 GLY A C 1
ATOM 682 O O . GLY A 1 85 ? -0.411 13.167 -8.126 1.00 97.25 85 GLY A O 1
ATOM 683 N N . TYR A 1 86 ? 0.365 13.114 -6.026 1.00 95.50 86 TYR A N 1
ATOM 684 C CA . TYR A 1 86 ? 1.716 12.707 -6.435 1.00 95.50 86 TYR A CA 1
ATOM 685 C C . TYR A 1 86 ? 1.770 11.281 -7.016 1.00 95.50 86 TYR A C 1
ATOM 687 O O . TYR A 1 86 ? 2.627 10.980 -7.849 1.00 95.50 86 TYR A O 1
ATOM 695 N N . ILE A 1 87 ? 0.848 10.396 -6.620 1.00 97.44 87 ILE A N 1
ATOM 696 C CA . ILE A 1 87 ? 0.758 9.036 -7.175 1.00 97.44 87 ILE A CA 1
ATOM 697 C C . ILE A 1 87 ? 0.155 9.038 -8.589 1.00 97.44 87 ILE A C 1
ATOM 699 O O . ILE A 1 87 ? 0.576 8.233 -9.417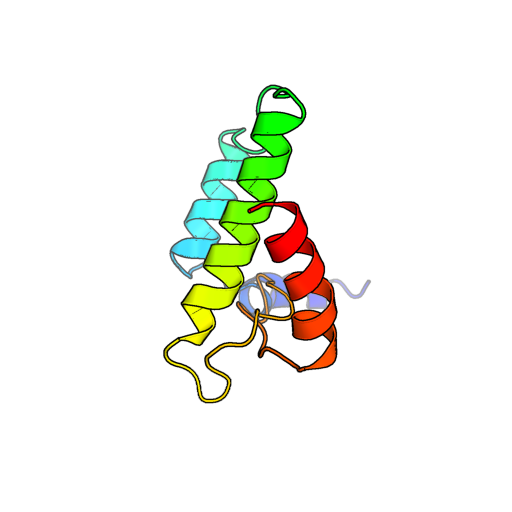 1.00 97.44 87 ILE A O 1
ATOM 703 N N . ILE A 1 88 ? -0.768 9.953 -8.910 1.00 97.56 88 ILE A N 1
ATOM 704 C CA . ILE A 1 88 ? -1.340 10.069 -10.265 1.00 97.56 88 ILE A CA 1
ATOM 705 C C . ILE A 1 88 ? -0.240 10.276 -11.313 1.00 97.56 88 ILE A C 1
ATOM 707 O O . ILE A 1 88 ? -0.225 9.573 -12.321 1.00 97.56 88 ILE A O 1
ATOM 711 N N . GLU A 1 89 ? 0.727 11.156 -11.046 1.00 97.50 89 GLU A N 1
ATOM 712 C CA . GLU A 1 89 ? 1.876 11.377 -11.937 1.00 97.50 89 GLU A CA 1
ATOM 713 C C . GLU A 1 89 ? 2.690 10.091 -12.164 1.00 97.50 89 GLU A C 1
ATOM 715 O O . GLU A 1 89 ? 3.171 9.826 -13.267 1.00 97.50 89 GLU A O 1
ATOM 720 N N . THR A 1 90 ? 2.785 9.238 -11.138 1.00 96.69 90 THR A N 1
ATOM 721 C CA . THR A 1 90 ? 3.447 7.929 -11.247 1.00 96.69 90 THR A CA 1
ATOM 722 C C . THR A 1 90 ? 2.676 6.986 -12.173 1.00 96.69 90 THR A C 1
ATOM 724 O O . THR A 1 90 ? 3.289 6.307 -12.994 1.00 96.69 90 THR A O 1
ATOM 727 N N . PHE A 1 91 ? 1.342 6.952 -12.082 1.00 97.00 91 PHE A N 1
ATOM 728 C CA . PHE A 1 91 ? 0.519 6.142 -12.985 1.00 97.00 91 PHE A CA 1
ATOM 729 C C . PHE A 1 91 ? 0.578 6.635 -14.430 1.00 97.00 91 PHE A C 1
ATOM 731 O O . PHE A 1 91 ? 0.688 5.812 -15.334 1.00 97.00 91 PHE A O 1
ATOM 738 N N . ILE A 1 92 ? 0.557 7.953 -14.652 1.00 97.31 92 ILE A N 1
ATOM 739 C CA . ILE A 1 92 ? 0.668 8.540 -15.996 1.00 97.31 92 ILE A CA 1
ATOM 740 C C . ILE A 1 92 ? 1.995 8.142 -16.648 1.00 97.31 92 ILE A C 1
ATOM 742 O O . ILE A 1 92 ? 2.010 7.763 -17.812 1.00 97.31 92 ILE A O 1
ATOM 746 N N . ALA A 1 93 ? 3.100 8.174 -15.900 1.00 95.94 93 ALA A N 1
ATOM 747 C CA . ALA A 1 93 ? 4.405 7.759 -16.412 1.00 95.94 93 ALA A CA 1
ATOM 748 C C . ALA A 1 93 ? 4.516 6.243 -16.680 1.00 95.94 93 ALA A C 1
ATOM 750 O O . ALA A 1 93 ? 5.398 5.817 -17.426 1.00 95.94 93 ALA A O 1
ATOM 751 N N . ALA A 1 94 ? 3.670 5.428 -16.044 1.00 94.31 94 ALA A N 1
ATOM 752 C CA . ALA A 1 94 ? 3.673 3.972 -16.176 1.00 94.31 94 ALA A CA 1
ATOM 753 C C . ALA A 1 94 ? 2.751 3.434 -17.289 1.00 94.31 94 ALA A C 1
ATOM 755 O O . ALA A 1 94 ? 2.878 2.254 -17.632 1.00 94.31 94 ALA A O 1
ATOM 756 N N . ALA A 1 95 ? 1.833 4.262 -17.805 1.00 89.94 95 ALA A N 1
ATOM 757 C CA . ALA A 1 95 ? 0.884 3.937 -18.875 1.00 89.94 95 ALA A CA 1
ATOM 758 C C . ALA A 1 95 ? 1.542 3.944 -20.266 1.00 89.94 95 ALA A C 1
ATOM 760 O O . ALA A 1 95 ? 1.206 3.038 -21.063 1.00 89.94 95 ALA A O 1
#

Foldseek 3Di:
DPVVVVVCVCVQLVCVPPVNVVVVVCVVVVVVVDDDDDPVVVLVVVVVVQVVQQVVCCPDPQHPFGFPDAGSRPGTHDGDDPSRVVVVVVVVVVD